Protein 6O4M (pdb70)

Foldseek 3Di:
DVVVVVVCVVPPVVVVVVVVVVVVVD/DVVVVVVCCVVCVVVVVVVVVVVVVD

B-factor: mean 18.63, std 6.61, range [10.19, 52.66]

Radius of gyration: 14.38 Å; Cα contacts (8 Å, |Δi|>4): 14; chains: 4; bounding box: 23×48×29 Å

Sequence (58 aa):
GGGGIGAVLKVLTTGLPALISWIKRKRQQGIGAVLKVLTTGLPALISWIKRKRQQGGG

Structure (mmCIF, N/CA/C/O backbone):
data_6O4M
#
_entry.id   6O4M
#
_cell.length_a   38.380
_cell.length_b   58.990
_cell.length_c   44.020
_cell.angle_alpha   90.00
_cell.angle_beta   110.60
_cell.angle_gamma  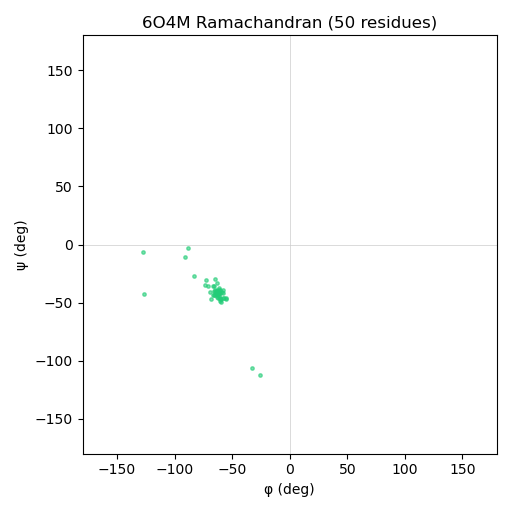 90.00
#
_symmetry.space_group_name_H-M   'C 1 2 1'
#
loop_
_entity.id
_entity.type
_entity.pdbx_description
1 polymer D-Melittin
2 polymer Melittin
3 non-polymer 'SULFATE ION'
4 water water
#
loop_
_atom_site.group_PDB
_atom_site.id
_atom_site.type_symbol
_atom_site.label_atom_id
_atom_site.label_alt_id
_atom_site.label_comp_id
_atom_site.label_asym_id
_atom_site.label_entity_id
_atom_site.label_seq_id
_atom_site.pdbx_PDB_ins_code
_atom_site.Cartn_x
_atom_site.Cartn_y
_atom_site.Cartn_z
_atom_site.occupancy
_atom_site.B_iso_or_equiv
_atom_site.auth_seq_id
_atom_site.auth_comp_id
_atom_site.auth_asym_id
_atom_site.auth_atom_id
_atom_site.pdbx_PDB_model_num
ATOM 1 N N . GLY A 1 1 ? 14.963 -14.741 45.598 1.00 18.48 1 GLY D N 1
ATOM 2 C CA . GLY A 1 1 ? 14.069 -15.893 45.450 1.00 19.60 1 GLY D CA 1
ATOM 3 C C . GLY A 1 1 ? 13.155 -15.700 44.269 1.00 14.20 1 GLY D C 1
ATOM 4 O O . GLY A 1 1 ? 13.137 -14.646 43.618 1.00 15.95 1 GLY D O 1
ATOM 29 N N . GLY A 1 3 ? 13.240 -16.928 41.361 1.00 13.77 3 GLY D N 1
ATOM 30 C CA . GLY A 1 3 ? 13.906 -16.654 40.099 1.00 12.22 3 GLY D CA 1
ATOM 31 C C . GLY A 1 3 ? 14.145 -15.182 39.851 1.00 13.54 3 GLY D C 1
ATOM 32 O O . GLY A 1 3 ? 13.938 -14.697 38.729 1.00 13.44 3 GLY D O 1
ATOM 166 N N . GLY A 1 12 ? 11.054 -5.991 33.991 1.00 12.75 12 GLY D N 1
ATOM 167 C CA . GLY A 1 12 ? 11.073 -4.778 34.785 1.00 12.81 12 GLY D CA 1
ATOM 168 C C . GLY A 1 12 ? 9.716 -4.257 35.221 1.00 11.89 12 GLY D C 1
ATOM 169 O O . GLY A 1 12 ? 9.458 -3.046 35.162 1.00 12.47 12 GLY D O 1
ATOM 437 N N . GLY B 2 1 ? 0.030 12.751 16.299 1.00 18.87 1 GLY A N 1
ATOM 438 C CA . GLY B 2 1 ? 1.020 13.851 16.307 1.00 19.76 1 GLY A CA 1
ATOM 439 C C . GLY B 2 1 ? 1.985 13.753 17.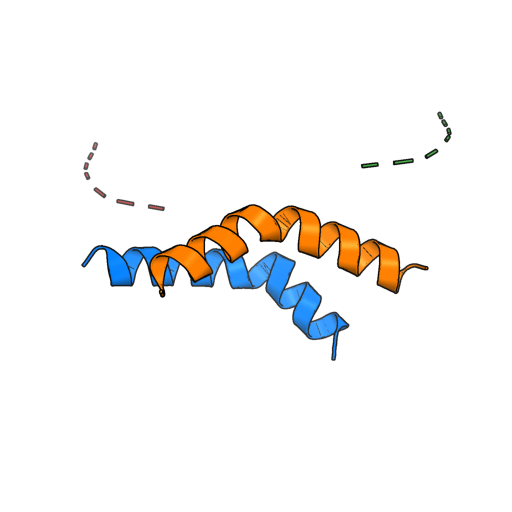468 1.00 17.47 1 GLY A C 1
ATOM 440 O O . GLY B 2 1 ? 2.090 12.713 18.123 1.00 14.96 1 GLY A O 1
ATOM 446 N N . ILE B 2 2 ? 2.698 14.844 17.728 1.00 14.76 2 ILE A N 1
ATOM 447 C CA . ILE B 2 2 ? 3.708 14.827 18.778 1.00 15.16 2 ILE A CA 1
ATOM 448 C C . ILE B 2 2 ? 3.076 14.530 20.129 1.00 14.75 2 ILE A C 1
ATOM 449 O O . ILE B 2 2 ? 3.665 13.821 20.951 1.00 14.46 2 ILE A O 1
ATOM 465 N N . GLY B 2 3 ? 1.878 15.057 20.387 1.00 14.17 3 GLY A N 1
ATOM 466 C CA . GLY B 2 3 ? 1.236 14.820 21.668 1.00 15.48 3 GLY A CA 1
ATOM 467 C C . GLY B 2 3 ? 0.963 13.351 21.929 1.00 12.94 3 GLY A C 1
ATOM 468 O O . GLY B 2 3 ? 1.177 12.858 23.039 1.00 14.50 3 GLY A O 1
ATOM 472 N N . ALA B 2 4 ? 0.486 12.640 20.916 1.00 13.90 4 ALA A N 1
ATOM 473 C CA . ALA B 2 4 ? 0.262 11.207 21.067 1.00 14.12 4 ALA A CA 1
ATOM 474 C C . ALA B 2 4 ? 1.577 10.470 21.259 1.00 13.33 4 ALA A C 1
ATOM 475 O O . ALA B 2 4 ? 1.653 9.513 22.043 1.00 12.72 4 ALA A O 1
ATOM 482 N N . VAL B 2 5 ? 2.617 10.876 20.527 1.00 12.31 5 VAL A N 1
ATOM 483 C CA . VAL B 2 5 ? 3.921 10.243 20.684 1.00 11.35 5 VAL A CA 1
ATOM 484 C C . VAL B 2 5 ? 4.445 10.464 22.095 1.00 12.35 5 VAL A C 1
ATOM 485 O O . VAL B 2 5 ? 4.944 9.528 22.737 1.00 12.10 5 VAL A O 1
ATOM 498 N N . LEU B 2 6 ? 4.309 11.687 22.614 1.00 11.41 6 LEU A N 1
ATOM 499 C CA . LEU B 2 6 ? 4.803 11.975 23.952 1.00 11.67 6 LEU A CA 1
ATOM 500 C C . LEU B 2 6 ? 4.092 11.126 24.992 1.00 11.89 6 LEU A C 1
ATOM 501 O O . LEU B 2 6 ? 4.727 10.623 25.925 1.00 12.16 6 LEU A O 1
ATOM 517 N N . LYS B 2 7 ? 2.777 10.937 24.841 1.00 11.16 7 LYS A N 1
ATOM 518 C CA . LYS B 2 7 ? 2.044 10.094 25.781 1.00 11.24 7 LYS A CA 1
ATOM 519 C C . LYS B 2 7 ? 2.571 8.662 25.755 1.00 12.68 7 LYS A C 1
ATOM 520 O O . LYS B 2 7 ? 2.686 8.016 26.810 1.00 15.17 7 LYS A O 1
ATOM 539 N N . VAL B 2 8 ? 2.911 8.147 24.569 1.00 11.15 8 VAL A N 1
ATOM 540 C CA . VAL B 2 8 ? 3.543 6.833 24.490 1.00 11.19 8 VAL A CA 1
ATOM 541 C C . VAL B 2 8 ? 4.910 6.841 25.161 1.00 11.17 8 VAL A C 1
ATOM 542 O O . VAL B 2 8 ? 5.287 5.861 25.829 1.00 12.44 8 VAL A O 1
ATOM 555 N N . LEU B 2 9 ? 5.700 7.908 24.977 1.00 11.62 9 LEU A N 1
ATOM 556 C CA . LEU B 2 9 ? 7.009 7.941 25.627 1.00 11.55 9 LEU A CA 1
ATOM 557 C C . LEU B 2 9 ? 6.878 7.828 27.134 1.00 12.22 9 LEU A C 1
ATOM 558 O O . LEU B 2 9 ? 7.692 7.147 27.773 1.00 13.65 9 LEU A O 1
ATOM 574 N N . THR B 2 10 ? 5.893 8.504 27.718 1.00 11.34 10 THR A N 1
ATOM 575 C CA . THR B 2 10 ? 5.746 8.559 29.165 1.00 12.83 10 THR A CA 1
ATOM 576 C C . THR B 2 10 ? 5.028 7.352 29.760 1.00 13.92 10 THR A C 1
ATOM 577 O O . THR B 2 10 ? 5.264 7.044 30.931 1.00 15.92 10 THR A O 1
ATOM 588 N N . THR B 2 11 ? 4.142 6.665 29.021 1.00 12.63 11 THR A N 1
ATOM 589 C CA . THR B 2 11 ? 3.329 5.610 29.627 1.00 12.17 11 THR A CA 1
ATOM 590 C C . THR B 2 11 ? 3.387 4.268 28.912 1.00 12.64 11 THR A C 1
ATOM 591 O O . THR B 2 11 ? 2.836 3.291 29.450 1.00 15.02 11 THR A O 1
ATOM 602 N N . GLY B 2 12 ? 4.035 4.177 27.754 1.00 11.66 12 GLY A N 1
ATOM 603 C CA . GLY B 2 12 ? 4.029 2.972 26.941 1.00 13.33 12 GLY A CA 1
ATOM 604 C C . GLY B 2 12 ? 5.389 2.432 26.542 1.00 12.75 12 GLY A C 1
ATOM 605 O O . GLY B 2 12 ? 5.607 1.209 26.589 1.00 12.59 12 GLY A O 1
ATOM 609 N N . LEU B 2 13 ? 6.312 3.316 26.146 1.00 11.42 13 LEU A N 1
ATOM 610 C CA . LEU B 2 13 ? 7.633 2.879 25.702 1.00 11.64 13 LEU A CA 1
ATOM 611 C C . LEU B 2 13 ? 8.406 2.125 26.776 1.00 10.57 13 LEU A C 1
ATOM 612 O O . LEU B 2 13 ? 9.038 1.105 26.429 1.00 12.17 13 LEU A O 1
ATOM 628 N N . PRO B 2 14 ? 8.380 2.494 28.060 1.00 11.46 14 PRO A N 1
ATOM 629 C CA . PRO B 2 14 ? 9.122 1.692 29.047 1.00 11.65 14 PRO A CA 1
ATOM 630 C C . PRO B 2 14 ? 8.672 0.234 29.080 1.00 12.46 14 PRO A C 1
ATOM 631 O O . PRO B 2 14 ? 9.520 -0.658 29.185 1.00 11.55 14 PRO A O 1
ATOM 642 N N . ALA B 2 15 ? 7.373 -0.025 28.954 1.00 11.75 15 ALA A N 1
ATOM 643 C CA . ALA B 2 15 ? 6.907 -1.409 28.914 1.00 11.58 15 ALA A CA 1
ATOM 644 C C . ALA B 2 15 ? 7.389 -2.113 27.652 1.00 11.59 15 ALA A C 1
ATOM 645 O O . ALA B 2 15 ? 7.703 -3.311 27.683 1.00 11.83 15 ALA A O 1
ATOM 652 N N . LEU B 2 16 ? 7.467 -1.397 26.525 1.00 10.93 16 LEU A N 1
ATOM 653 C CA . LEU B 2 16 ? 8.053 -2.001 25.328 1.00 12.19 16 LEU A CA 1
ATOM 654 C C . LEU B 2 16 ? 9.531 -2.291 25.532 1.00 11.76 16 LEU A C 1
ATOM 655 O O . LEU B 2 16 ? 10.031 -3.322 25.063 1.00 12.08 16 LEU A O 1
ATOM 671 N N . ILE B 2 17 ? 10.252 -1.437 26.254 1.00 10.99 17 ILE A N 1
ATOM 672 C CA . ILE B 2 17 ? 11.654 -1.723 26.539 1.00 11.53 17 ILE A CA 1
ATOM 673 C C . ILE B 2 17 ? 11.775 -2.994 27.371 1.00 11.59 17 ILE A C 1
ATOM 674 O O . ILE B 2 17 ? 12.651 -3.831 27.110 1.00 11.97 17 ILE A O 1
ATOM 690 N N . SER B 2 18 ? 10.871 -3.197 28.341 1.00 11.90 18 SER A N 1
ATOM 691 C CA . SER B 2 18 ? 10.909 -4.431 29.131 1.00 12.06 18 SER A CA 1
ATOM 692 C C . SER B 2 18 ? 10.686 -5.645 28.237 1.00 10.43 18 SER A C 1
ATOM 693 O O . SER B 2 18 ? 11.322 -6.695 28.422 1.00 12.04 18 SER A O 1
ATOM 701 N N . TRP B 2 19 ? 9.742 -5.547 27.299 1.00 11.32 19 TRP A N 1
ATOM 702 C CA . TRP B 2 19 ? 9.467 -6.656 26.381 1.00 11.27 19 TRP A CA 1
ATOM 703 C C . TRP B 2 19 ? 10.662 -6.937 25.489 1.00 11.13 19 TRP A C 1
ATOM 704 O O . TRP B 2 19 ? 10.978 -8.102 25.221 1.00 11.30 19 TRP A O 1
ATOM 725 N N . ILE B 2 20 ? 11.316 -5.882 24.986 1.00 10.19 20 ILE A N 1
ATOM 726 C CA . ILE B 2 20 ? 12.527 -6.080 24.186 1.00 11.24 20 ILE A CA 1
ATOM 727 C C . ILE B 2 20 ? 13.589 -6.801 25.002 1.00 11.25 20 ILE A C 1
ATOM 728 O O . ILE B 2 20 ? 14.231 -7.743 24.521 1.00 11.84 20 ILE A O 1
ATOM 744 N N . LYS B 2 21 ? 13.816 -6.353 26.236 1.00 12.33 21 LYS A N 1
ATOM 745 C CA . LYS B 2 21 ? 14.803 -7.016 27.082 1.00 13.57 21 LYS A CA 1
ATOM 746 C C . LYS B 2 21 ? 14.459 -8.485 27.279 1.00 11.92 21 LYS A C 1
ATOM 747 O O . LYS B 2 21 ? 15.346 -9.357 27.248 1.00 12.65 21 LYS A O 1
ATOM 766 N N . ARG B 2 22 ? 13.178 -8.782 27.485 1.00 11.76 22 ARG A N 1
ATOM 767 C CA . ARG B 2 22 ? 12.775 -10.169 27.646 1.00 11.61 22 ARG A CA 1
ATOM 768 C C . ARG B 2 22 ? 13.140 -10.967 26.404 1.00 11.09 22 ARG A C 1
ATOM 769 O O . ARG B 2 22 ? 13.708 -12.065 26.498 1.00 11.94 22 ARG A O 1
ATOM 790 N N . LYS B 2 23 ? 12.780 -10.458 25.229 1.00 11.92 23 LYS A N 1
ATOM 791 C CA . LYS B 2 23 ? 13.075 -11.180 23.993 1.00 12.22 23 LYS A CA 1
ATOM 792 C C . LYS B 2 23 ? 14.580 -11.358 23.794 1.00 13.38 23 LYS A C 1
ATOM 793 O O . LYS B 2 23 ? 15.033 -12.439 23.394 1.00 14.75 23 LYS A O 1
ATOM 812 N N . ARG B 2 24 ? 15.378 -10.339 24.089 1.00 11.57 24 ARG A N 1
ATOM 813 C CA . ARG B 2 24 ? 16.821 -10.471 23.906 1.00 14.98 24 ARG A CA 1
ATOM 814 C C . ARG B 2 24 ? 17.425 -11.510 24.841 1.00 15.56 24 ARG A C 1
ATOM 815 O O . ARG B 2 24 ? 18.454 -12.113 24.513 1.00 17.57 24 ARG A O 1
ATOM 836 N N . GLN B 2 25 ? 16.833 -11.713 26.012 1.00 14.86 25 GLN A N 1
ATOM 837 C CA . GLN B 2 25 ? 17.408 -12.579 27.036 1.00 18.49 25 GLN A CA 1
ATOM 838 C C . GLN B 2 25 ? 16.969 -14.020 26.883 1.00 20.26 25 GLN A C 1
ATOM 839 O O . GLN B 2 25 ? 17.441 -14.884 27.637 1.00 23.45 25 GLN A O 1
ATOM 853 N N . GLN B 2 26 ? 16.099 -14.301 25.925 1.00 16.04 26 GLN A N 1
ATOM 854 C CA . GLN B 2 26 ? 15.672 -15.670 25.674 1.00 17.89 26 GLN A CA 1
ATOM 855 C C . GLN B 2 26 ? 16.741 -16.471 24.946 1.00 23.33 26 GLN A C 1
ATOM 856 O O . GLN B 2 26 ? 16.652 -17.691 24.876 0.43 18.34 26 GLN A O 1
ATOM 873 N N . GLY C 2 1 ? 24.451 -1.573 16.816 1.00 18.43 1 GLY B N 1
ATOM 874 C CA . GLY C 2 1 ? 23.362 -2.537 16.469 1.00 19.77 1 GLY B CA 1
ATOM 875 C C . GLY C 2 1 ? 22.145 -2.366 17.365 1.00 17.44 1 GLY B C 1
ATOM 876 O O . GLY C 2 1 ? 21.920 -1.283 17.904 1.00 14.93 1 GLY B O 1
ATOM 882 N N . ILE C 2 2 ? 21.383 -3.449 17.531 1.00 15.35 2 ILE B N 1
ATOM 883 C CA . ILE C 2 2 ? 20.160 -3.426 18.335 1.00 14.66 2 ILE B CA 1
ATOM 884 C C . ILE C 2 2 ? 20.4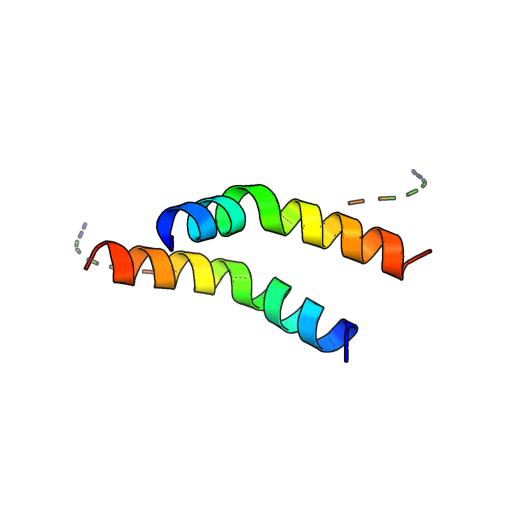75 -3.044 19.776 1.00 14.49 2 ILE B C 1
ATOM 885 O O . ILE C 2 2 ? 19.789 -2.216 20.386 1.00 14.25 2 ILE B O 1
ATOM 901 N N . GLY C 2 3 ? 21.510 -3.659 20.350 1.00 14.89 3 GLY B N 1
ATOM 902 C CA . GLY C 2 3 ? 21.837 -3.385 21.731 1.00 14.87 3 GLY B CA 1
ATOM 903 C C . GLY C 2 3 ? 22.187 -1.932 21.957 1.00 14.63 3 GLY B C 1
ATOM 904 O O . GLY C 2 3 ? 21.760 -1.325 22.945 1.00 14.81 3 GLY B O 1
ATOM 908 N N . ALA C 2 4 ? 22.956 -1.352 21.042 1.00 14.78 4 ALA B N 1
ATOM 909 C CA . ALA C 2 4 ? 23.380 0.035 21.206 1.00 14.66 4 ALA B CA 1
ATOM 910 C C . ALA C 2 4 ? 22.213 1.003 21.045 1.00 12.85 4 ALA B C 1
ATOM 911 O O . ALA C 2 4 ? 22.112 1.988 21.782 1.00 14.60 4 ALA B O 1
ATOM 918 N N . VAL C 2 5 ? 21.333 0.748 20.079 1.00 13.31 5 VAL B N 1
ATOM 919 C CA . VAL C 2 5 ? 20.139 1.573 19.899 1.00 11.18 5 VAL B CA 1
ATOM 920 C C . VAL C 2 5 ? 19.284 1.517 21.155 1.00 12.67 5 VAL B C 1
ATOM 921 O O . VAL C 2 5 ? 18.792 2.542 21.661 1.00 12.97 5 VAL B O 1
ATOM 934 N N . LEU C 2 6 ? 19.077 0.302 21.664 1.00 12.98 6 LEU B N 1
ATOM 935 C CA . LEU C 2 6 ? 18.265 0.144 22.856 1.00 12.94 6 LEU B CA 1
ATOM 936 C C . LEU C 2 6 ? 18.869 0.899 24.028 1.00 13.16 6 LEU B C 1
ATOM 937 O O . LEU C 2 6 ? 18.150 1.580 24.772 1.00 16.04 6 LEU B O 1
ATOM 966 N N . LYS C 2 7 ? 20.190 0.838 24.188 1.00 14.40 7 LYS B N 1
ATOM 967 C CA . LYS C 2 7 ? 20.852 1.538 25.283 1.00 14.13 7 LYS B CA 1
ATOM 968 C C . LYS C 2 7 ? 20.732 3.056 25.145 1.00 14.44 7 LYS B C 1
ATOM 969 O O . LYS C 2 7 ? 20.474 3.751 26.138 1.00 15.70 7 LYS B O 1
ATOM 988 N N . VAL C 2 8 ? 20.927 3.607 23.944 1.00 12.82 8 VAL B N 1
ATOM 989 C CA . VAL C 2 8 ? 20.774 5.054 23.780 1.00 12.99 8 VAL B CA 1
ATOM 990 C C . VAL C 2 8 ? 19.353 5.477 24.113 1.00 12.66 8 VAL B C 1
ATOM 991 O O . VAL C 2 8 ? 19.120 6.518 24.751 1.00 13.36 8 VAL B O 1
ATOM 1004 N N . LEU C 2 9 ? 18.372 4.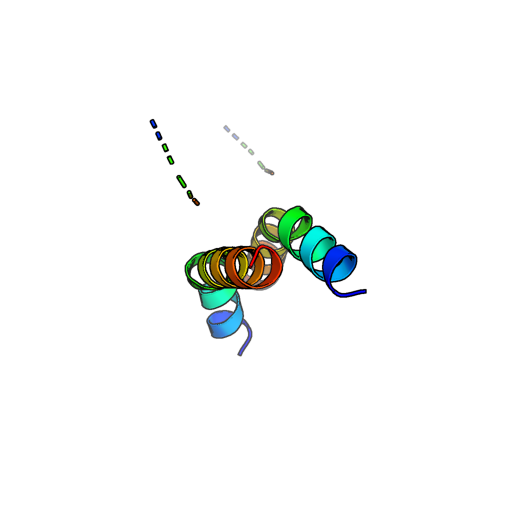724 23.627 1.00 12.78 9 LEU B N 1
ATOM 1005 C CA . LEU C 2 9 ? 16.990 5.104 23.887 1.00 12.78 9 LEU B CA 1
ATOM 1006 C C . LEU C 2 9 ? 16.672 5.010 25.370 1.00 12.58 9 LEU B C 1
ATOM 1007 O O . LEU C 2 9 ? 16.048 5.915 25.937 1.00 14.80 9 LEU B O 1
ATOM 1023 N N . THR C 2 10 ? 17.107 3.938 26.028 1.00 13.57 10 THR B N 1
ATOM 1024 C CA . THR C 2 10 ? 16.785 3.762 27.438 1.00 14.68 10 THR B CA 1
ATOM 1025 C C . THR C 2 10 ? 17.469 4.834 28.275 1.00 14.07 10 THR B C 1
ATOM 1026 O O . THR C 2 10 ? 16.847 5.447 29.154 1.00 16.04 10 THR B O 1
ATOM 1037 N N . THR C 2 11 ? 18.736 5.113 27.982 1.00 13.74 11 THR B N 1
ATOM 1038 C CA . THR C 2 11 ? 19.457 6.132 28.726 1.00 14.76 11 THR B CA 1
ATOM 1039 C C . THR C 2 11 ? 18.842 7.501 28.503 1.00 13.58 11 THR B C 1
ATOM 1040 O O . THR C 2 11 ? 18.768 8.315 29.431 1.00 14.82 11 THR B O 1
ATOM 1051 N N . GLY C 2 12 ? 18.424 7.778 27.278 1.00 12.42 12 GLY B N 1
ATOM 1052 C CA . GLY C 2 12 ? 18.044 9.124 26.905 1.00 11.91 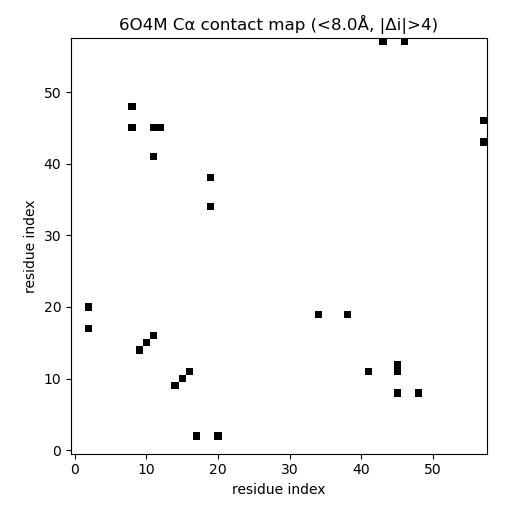12 GLY B CA 1
ATOM 1053 C C . GLY C 2 12 ? 16.595 9.443 27.097 1.00 11.11 12 GLY B C 1
ATOM 1054 O O . GLY C 2 12 ? 16.219 10.610 26.988 1.00 12.26 12 GLY B O 1
ATOM 1058 N N . LEU C 2 13 ? 15.764 8.452 27.377 1.00 11.22 13 LEU B N 1
ATOM 1059 C CA . LEU C 2 13 ? 14.318 8.696 27.382 1.00 13.27 13 LEU B CA 1
ATOM 1060 C C . LEU C 2 13 ? 13.893 9.714 28.419 1.00 13.23 13 LEU B C 1
ATOM 1061 O O . LEU C 2 13 ? 13.084 10.618 28.074 1.00 11.64 13 LEU B O 1
ATOM 1077 N N . PRO C 2 14 ? 14.347 9.687 29.678 1.00 12.44 14 PRO B N 1
ATOM 1078 C CA . PRO C 2 14 ? 13.894 10.708 30.638 1.00 11.73 14 PRO B CA 1
ATOM 1079 C C . PRO C 2 14 ? 14.151 12.119 30.135 1.00 13.43 14 PRO B C 1
ATOM 1080 O O . PRO C 2 14 ? 13.254 12.977 30.193 1.00 13.42 14 PRO B O 1
ATOM 1091 N N . ALA C 2 15 ? 15.352 12.393 29.622 1.00 12.39 15 ALA B N 1
ATOM 1092 C CA . ALA C 2 15 ? 15.654 13.744 29.174 1.00 12.25 15 ALA B CA 1
ATOM 1093 C C . ALA C 2 15 ? 14.892 14.078 27.898 1.00 11.76 15 ALA B C 1
ATOM 1094 O O . ALA C 2 15 ? 14.491 15.232 27.698 1.00 11.69 15 ALA B O 1
ATOM 1101 N N . LEU C 2 16 ? 14.713 13.099 27.009 1.00 11.51 16 LEU B N 1
ATOM 1102 C CA . LEU C 2 16 ? 13.936 13.341 25.799 1.00 11.84 16 LEU B CA 1
ATOM 1103 C C . LEU C 2 16 ? 12.536 13.821 26.159 1.00 11.98 16 LEU B C 1
ATOM 1104 O O . LEU C 2 16 ? 12.042 14.796 25.580 1.00 12.37 16 LEU B O 1
ATOM 1120 N N . ILE C 2 17 ? 11.893 13.156 27.126 1.00 13.50 17 ILE B N 1
ATOM 1121 C CA . ILE C 2 17 ? 10.550 13.546 27.549 1.00 12.01 17 ILE B CA 1
ATOM 1122 C C . ILE C 2 17 ? 10.549 14.972 28.077 1.00 12.48 17 ILE B C 1
ATOM 1123 O O . ILE C 2 17 ? 9.716 15.794 27.687 1.00 12.16 17 ILE B O 1
ATOM 1139 N N . SER C 2 18 ? 11.482 15.294 28.969 1.00 11.68 18 SER B N 1
ATOM 1140 C CA . SER C 2 18 ? 11.490 16.630 29.558 1.00 12.86 18 SER B CA 1
ATOM 1141 C C . SER C 2 18 ? 11.726 17.700 28.503 1.00 13.01 18 SER B C 1
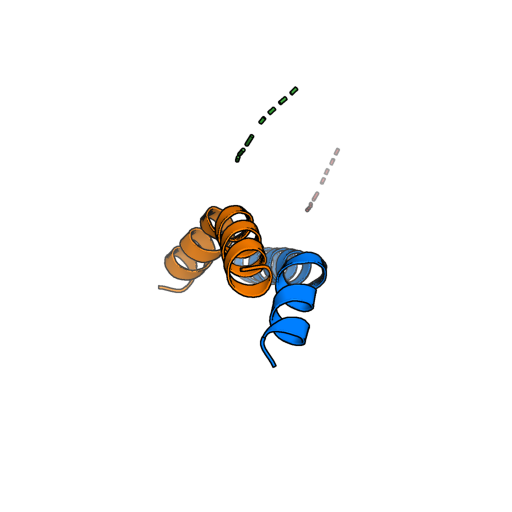ATOM 1142 O O . SER C 2 18 ? 11.139 18.785 28.564 1.00 13.25 18 SER B O 1
ATOM 1155 N N . TRP C 2 19 ? 12.609 17.422 27.547 1.00 12.49 19 TRP B N 1
ATOM 1156 C CA . TRP C 2 19 ? 12.903 18.383 26.494 1.00 10.89 19 TRP B CA 1
ATOM 1157 C C . TRP C 2 19 ? 11.709 18.572 25.573 1.00 10.91 19 TRP B C 1
ATOM 1158 O O . TRP C 2 19 ? 11.358 19.713 25.241 1.00 12.76 19 TRP B O 1
ATOM 1179 N N . ILE C 2 20 ? 11.085 17.475 25.125 1.00 10.56 20 ILE B N 1
ATOM 1180 C CA . ILE C 2 20 ? 9.880 17.600 24.305 1.00 11.36 20 ILE B CA 1
ATOM 1181 C C . ILE C 2 20 ? 8.830 18.432 25.033 1.00 13.56 20 ILE B C 1
ATOM 1182 O O . ILE C 2 20 ? 8.240 19.357 24.460 1.00 12.76 20 ILE B O 1
ATOM 1198 N N . LYS C 2 21 ? 8.606 18.146 26.319 1.00 13.77 21 LYS B N 1
ATOM 1199 C CA . LYS C 2 21 ? 7.612 18.898 27.083 1.00 15.05 21 LYS B CA 1
ATOM 1200 C C . LYS C 2 21 ? 7.921 20.381 27.080 1.00 16.62 21 LYS B C 1
ATOM 1201 O O . LYS C 2 21 ? 7.018 21.211 26.914 1.00 14.98 21 LYS B O 1
ATOM 1220 N N . ARG C 2 22 ? 9.178 20.752 27.323 1.00 12.93 22 ARG B N 1
ATOM 1221 C CA . ARG C 2 22 ? 9.491 22.177 27.337 1.00 16.88 22 ARG B CA 1
ATOM 1222 C C . ARG C 2 22 ? 9.247 22.791 25.972 1.00 18.17 22 ARG B C 1
ATOM 1223 O O . ARG C 2 22 ? 8.694 23.892 25.864 1.00 17.48 22 ARG B O 1
ATOM 1244 N N . LYS C 2 23 ? 9.697 22.125 24.908 1.00 14.54 23 LYS B N 1
ATOM 1245 C CA . LYS C 2 23 ? 9.516 22.693 23.583 1.00 14.52 23 LYS B CA 1
ATOM 1246 C C . LYS C 2 23 ? 8.048 22.830 23.223 1.00 14.55 23 LYS B C 1
ATOM 1247 O O . LYS C 2 23 ? 7.670 23.792 22.538 1.00 17.65 23 LYS B O 1
ATOM 1266 N N . ARG C 2 24 ? 7.194 21.917 23.690 1.00 13.95 24 ARG B N 1
ATOM 1267 C CA . ARG C 2 24 ? 5.760 22.050 23.423 1.00 13.38 24 ARG B CA 1
ATOM 1268 C C . ARG C 2 24 ? 5.125 23.163 24.252 1.00 19.46 24 ARG B C 1
ATOM 1269 O O . ARG C 2 24 ? 4.182 23.822 23.791 1.00 19.09 24 ARG B O 1
ATOM 1290 N N . GLN C 2 25 ? 5.589 23.366 25.482 1.00 16.58 25 GLN B N 1
ATOM 1291 C CA . GLN C 2 25 ? 5.041 24.436 26.315 1.00 18.35 25 GLN B CA 1
ATOM 1292 C C . GLN C 2 25 ? 5.501 25.800 25.835 1.00 18.90 25 GLN B C 1
ATOM 1293 O O . GLN C 2 25 ? 4.773 26.794 25.984 1.00 24.54 25 GLN B O 1
ATOM 1307 N N . GLN C 2 26 ? 6.692 25.875 25.262 1.00 17.27 26 GLN B N 1
ATOM 1308 C CA . GLN C 2 26 ? 7.226 27.134 24.779 1.00 18.11 26 GLN B CA 1
ATOM 1309 C C . GLN C 2 26 ? 6.709 27.497 23.397 1.00 20.65 26 GLN B C 1
ATOM 1310 O O . GLN C 2 26 ? 6.635 28.682 23.083 1.00 22.50 26 GLN B O 1
ATOM 1327 N N . GLY D 1 1 ? 10.447 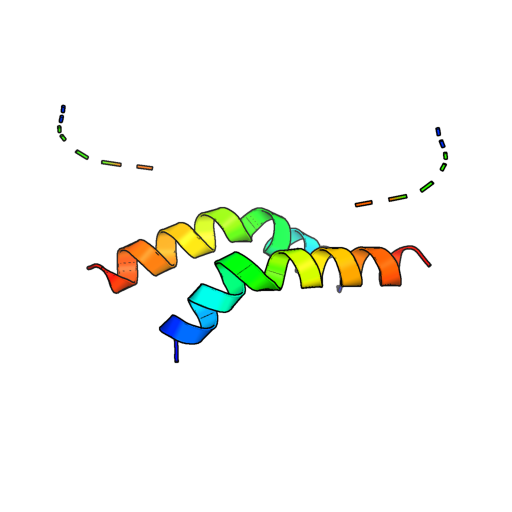28.989 45.735 1.00 22.98 1 GLY C N 1
ATOM 1328 C CA . GLY D 1 1 ? 11.051 30.294 45.378 1.00 15.72 1 GLY C CA 1
ATOM 1329 C C . GLY D 1 1 ? 12.198 30.100 44.414 1.00 14.49 1 GLY C C 1
ATOM 1330 O O . GLY D 1 1 ? 12.341 29.034 43.803 1.00 16.56 1 GLY C O 1
ATOM 1355 N N . GLY D 1 3 ? 12.863 31.368 41.466 1.00 14.85 3 GLY C N 1
ATOM 1356 C CA . GLY D 1 3 ? 12.510 31.082 40.096 1.00 13.64 3 GLY C CA 1
ATOM 1357 C C . GLY D 1 3 ? 12.157 29.624 39.871 1.00 14.12 3 GLY C C 1
ATOM 1358 O O . GLY D 1 3 ? 12.589 29.013 38.882 1.00 15.37 3 GLY C O 1
ATOM 1509 N N . GLY D 1 12 ? 15.863 19.894 34.526 1.00 13.98 12 GLY C N 1
ATOM 1510 C CA . GLY D 1 12 ? 16.271 18.574 34.954 1.00 13.08 12 GLY C CA 1
ATOM 1511 C C . GLY D 1 12 ? 17.738 18.244 34.750 1.00 12.68 12 GLY C C 1
ATOM 1512 O O . GLY D 1 12 ? 18.104 17.068 34.860 1.00 12.05 12 GLY C O 1
#

Secondary structure (DSSP, 8-state):
-HHHHHHHHHHTHHHHHHHHHHHHH-/-HHHHHHHHHHHHHHHHHHHHHHHH-/---/---

InterPro domains:
  IPR002116 Melittin/ Api allergen [PF01372] (44-69)

Solvent-accessible surface area: 8237 Å² total

Organism: Apis mellifera (NCBI:txid7460)

GO terms:
  GO:0005576 extracellular region (C, EXP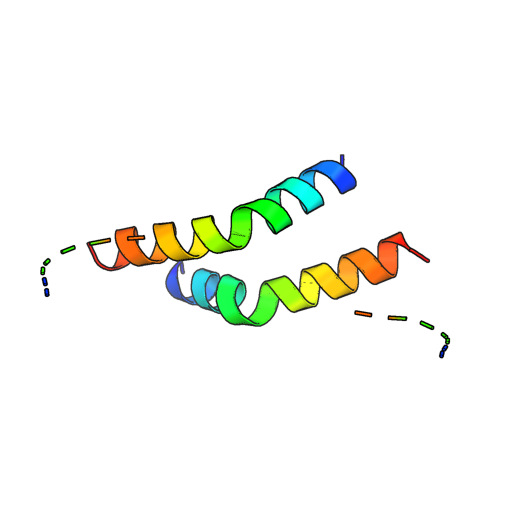)
  GO:0008289 lipid binding (F, IDA)
  GO:0140678 molecular function inhibitor activity (F, IEP)
  GO:0005515 protein binding (F, IPI)